Protein AF-A0A7X7PJ03-F1 (afdb_monomer_lite)

Sequence (100 aa):
MKTFSRLLATAAALVLAACTIEHNPGRTGPGPDTAAVRRAADAITSDGLLSGIAALSHDSMEGRAPGTPGEDRTVAYLERVFAAAGLRPGNPDGTWVQTV

pLDDT: mean 85.51, std 15.83, range [47.53, 98.38]

Structure (mmCIF, N/CA/C/O backbone):
data_AF-A0A7X7PJ03-F1
#
_entry.id   AF-A0A7X7PJ03-F1
#
loop_
_atom_site.group_PDB
_atom_site.id
_atom_site.type_symbol
_atom_site.label_atom_id
_atom_site.label_alt_id
_atom_site.label_comp_id
_atom_site.label_asym_id
_atom_site.label_entity_id
_atom_site.label_seq_id
_atom_site.pdbx_PDB_ins_code
_atom_site.Cartn_x
_atom_site.Cartn_y
_atom_site.Cartn_z
_atom_site.occupancy
_atom_site.B_iso_or_equiv
_atom_site.auth_seq_id
_atom_site.auth_comp_id
_atom_site.auth_asym_id
_atom_site.auth_atom_id
_atom_site.pdbx_PDB_model_num
ATOM 1 N N . MET A 1 1 ? 68.157 -14.735 8.170 1.00 54.66 1 MET A N 1
ATOM 2 C CA . MET A 1 1 ? 67.501 -13.406 8.054 1.00 54.66 1 MET A CA 1
ATOM 3 C C . MET A 1 1 ? 66.534 -13.296 6.866 1.00 54.66 1 MET A C 1
ATOM 5 O O . MET A 1 1 ? 65.440 -12.789 7.058 1.00 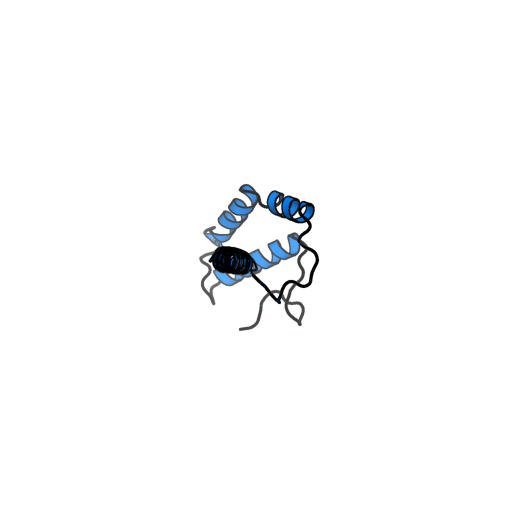54.66 1 MET A O 1
ATOM 9 N N . LYS A 1 2 ? 66.858 -13.802 5.662 1.00 47.53 2 LYS A N 1
ATOM 10 C CA . LYS A 1 2 ? 65.956 -13.740 4.482 1.00 47.53 2 LYS A CA 1
ATOM 11 C C . LYS A 1 2 ? 64.720 -14.661 4.562 1.00 47.53 2 LYS A C 1
ATOM 13 O O . LYS A 1 2 ? 63.689 -14.351 3.982 1.00 47.53 2 LYS A O 1
ATOM 18 N N . THR A 1 3 ? 64.804 -15.768 5.301 1.00 49.88 3 THR A N 1
ATOM 19 C CA . THR A 1 3 ? 63.690 -16.711 5.527 1.00 49.88 3 THR A CA 1
ATOM 20 C C . THR A 1 3 ? 62.626 -16.151 6.472 1.00 49.88 3 THR A C 1
ATOM 22 O O . THR A 1 3 ? 61.441 -16.281 6.192 1.00 49.88 3 THR A O 1
ATOM 25 N N . PHE A 1 4 ? 63.040 -15.438 7.525 1.00 58.34 4 PHE A N 1
ATOM 26 C CA . PHE A 1 4 ? 62.138 -14.754 8.462 1.00 58.34 4 PHE A CA 1
ATOM 27 C C . PHE A 1 4 ? 61.313 -13.648 7.786 1.00 58.34 4 PHE A C 1
ATOM 29 O O . PHE A 1 4 ? 60.121 -13.524 8.038 1.00 58.34 4 PHE A O 1
ATOM 36 N N . SER A 1 5 ? 61.925 -12.892 6.870 1.00 52.22 5 SER A N 1
ATOM 37 C CA . SER A 1 5 ? 61.236 -11.853 6.090 1.00 52.22 5 SER A CA 1
ATOM 38 C C . SER A 1 5 ? 60.200 -12.431 5.112 1.00 52.22 5 SER A C 1
ATOM 40 O O . SER A 1 5 ? 59.140 -11.838 4.929 1.00 52.22 5 SER A O 1
ATOM 42 N N . ARG A 1 6 ? 60.456 -13.620 4.544 1.00 57.59 6 ARG A N 1
ATOM 43 C CA . ARG A 1 6 ? 59.487 -14.330 3.689 1.00 57.59 6 ARG A CA 1
ATOM 44 C C . ARG A 1 6 ? 58.311 -14.898 4.488 1.00 57.59 6 ARG A C 1
ATOM 46 O O . ARG A 1 6 ? 57.184 -14.795 4.024 1.00 57.59 6 ARG A O 1
ATOM 53 N N . LEU A 1 7 ? 58.567 -15.416 5.692 1.00 59.09 7 LEU A N 1
ATOM 54 C CA . LEU A 1 7 ? 57.537 -15.903 6.622 1.00 59.09 7 LEU A CA 1
ATOM 55 C C . LEU A 1 7 ? 56.601 -14.783 7.105 1.00 59.09 7 LEU A C 1
ATOM 57 O O . LEU A 1 7 ? 55.389 -14.981 7.183 1.00 59.09 7 LEU A O 1
ATOM 61 N N . LEU A 1 8 ? 57.147 -13.592 7.375 1.00 62.03 8 LEU A N 1
ATOM 62 C CA . LEU A 1 8 ? 56.358 -12.434 7.801 1.00 62.03 8 LEU A CA 1
ATOM 63 C C . LEU A 1 8 ? 55.446 -11.909 6.677 1.00 62.03 8 LEU A C 1
ATOM 65 O O . LEU A 1 8 ? 54.289 -11.572 6.920 1.00 62.03 8 LEU A O 1
ATOM 69 N N . ALA A 1 9 ? 55.943 -11.893 5.435 1.00 60.94 9 ALA A N 1
ATOM 70 C CA . ALA A 1 9 ? 55.181 -11.441 4.271 1.00 60.94 9 ALA A CA 1
ATOM 71 C C . ALA A 1 9 ? 54.007 -12.378 3.927 1.00 60.94 9 ALA A C 1
ATOM 73 O O . ALA A 1 9 ? 52.926 -11.909 3.575 1.00 60.94 9 ALA A O 1
ATOM 74 N N . THR A 1 10 ? 54.179 -13.696 4.079 1.00 63.66 10 THR A N 1
ATOM 75 C CA . THR A 1 10 ? 53.098 -14.671 3.854 1.00 63.66 10 THR A CA 1
ATOM 76 C C . THR A 1 10 ? 52.008 -14.615 4.925 1.00 63.66 10 THR A C 1
ATOM 78 O O . THR A 1 10 ? 50.835 -14.780 4.602 1.00 63.66 10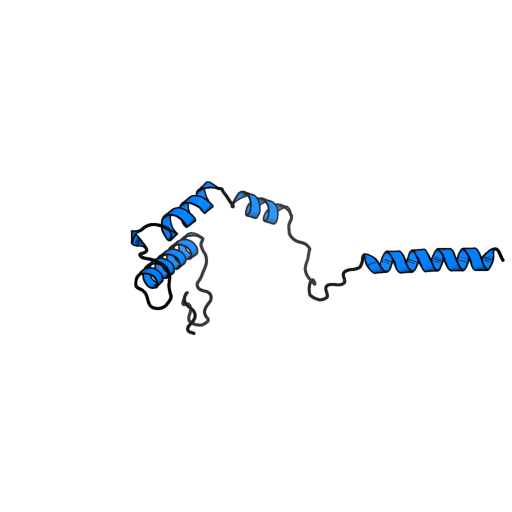 THR A O 1
ATOM 81 N N . ALA A 1 11 ? 52.363 -14.337 6.185 1.00 64.75 11 ALA A N 1
ATOM 82 C CA . ALA A 1 11 ? 51.387 -14.203 7.268 1.00 64.75 11 ALA A CA 1
ATOM 83 C C . ALA A 1 11 ? 50.505 -12.953 7.097 1.00 64.75 11 ALA A C 1
ATOM 85 O O . ALA A 1 11 ? 49.292 -13.021 7.288 1.00 64.75 11 ALA A O 1
ATOM 86 N N . ALA A 1 12 ? 51.090 -11.833 6.660 1.00 64.38 12 ALA A N 1
ATOM 87 C CA . ALA A 1 12 ? 50.346 -10.605 6.384 1.00 64.38 12 ALA A CA 1
ATOM 88 C C . ALA A 1 12 ? 49.341 -10.766 5.224 1.00 64.38 12 ALA A C 1
ATOM 90 O O . ALA A 1 12 ? 48.227 -10.252 5.304 1.00 64.38 12 ALA A O 1
ATOM 91 N N . ALA A 1 13 ? 49.693 -11.528 4.181 1.00 63.78 13 ALA A N 1
ATOM 92 C CA . ALA A 1 13 ? 48.787 -11.823 3.068 1.00 63.78 13 ALA A CA 1
ATOM 93 C C . ALA A 1 13 ? 47.595 -12.711 3.484 1.00 63.78 13 ALA A C 1
ATOM 95 O O . ALA A 1 13 ? 46.485 -12.516 2.992 1.00 63.78 13 ALA A O 1
ATOM 96 N N . LEU A 1 14 ? 47.801 -13.648 4.421 1.00 63.53 14 LEU A N 1
ATOM 97 C CA . LEU A 1 14 ? 46.736 -14.516 4.943 1.00 63.53 14 LEU A CA 1
ATOM 98 C C . LEU A 1 14 ? 45.731 -13.745 5.819 1.00 63.53 14 LEU A C 1
ATOM 100 O O . LEU A 1 14 ? 44.529 -13.987 5.739 1.00 63.53 14 LEU A O 1
ATOM 104 N N . VAL A 1 15 ? 46.214 -12.792 6.626 1.00 65.44 15 VAL A N 1
ATOM 105 C CA . VAL A 1 15 ? 45.369 -11.940 7.484 1.00 65.44 15 VAL A CA 1
ATOM 106 C C . VAL A 1 15 ? 44.522 -10.973 6.650 1.00 65.44 15 VAL A C 1
ATOM 108 O O . VAL A 1 15 ? 43.357 -10.754 6.972 1.00 65.44 15 VAL A O 1
ATOM 111 N N . LEU A 1 16 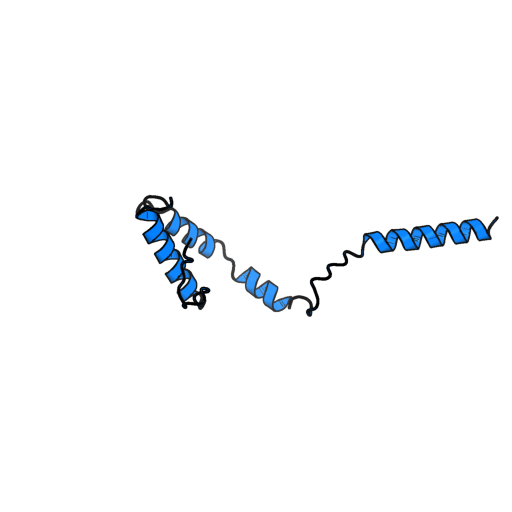? 45.055 -10.447 5.541 1.00 61.06 16 LEU A N 1
ATOM 112 C CA . LEU A 1 16 ? 44.307 -9.541 4.662 1.00 61.06 16 LEU A CA 1
ATOM 113 C C . LEU A 1 16 ? 43.140 -10.237 3.933 1.00 61.06 16 LEU A C 1
ATOM 115 O O . LEU A 1 16 ? 42.111 -9.611 3.695 1.00 61.06 16 LEU A O 1
ATOM 119 N N . ALA A 1 17 ? 43.268 -11.531 3.619 1.00 60.84 17 ALA A N 1
ATOM 120 C CA . ALA A 1 17 ? 42.199 -12.309 2.987 1.00 60.84 17 ALA A CA 1
ATOM 121 C C . ALA A 1 17 ? 41.010 -12.565 3.935 1.00 60.84 17 ALA A C 1
ATOM 123 O O . ALA A 1 17 ? 39.858 -12.570 3.497 1.00 60.84 17 ALA A O 1
ATOM 124 N N . ALA A 1 18 ? 41.269 -12.713 5.239 1.00 60.50 18 ALA A N 1
ATOM 125 C CA . ALA A 1 18 ? 40.237 -12.979 6.243 1.00 60.50 18 ALA A CA 1
ATOM 126 C C . ALA A 1 18 ? 39.268 -11.800 6.447 1.00 60.50 18 ALA A C 1
ATOM 128 O O . ALA A 1 18 ? 38.102 -12.021 6.760 1.00 60.50 18 ALA A O 1
ATOM 129 N N . CYS A 1 19 ? 39.702 -10.560 6.196 1.00 66.56 19 CYS A N 1
ATOM 130 C CA . CYS A 1 19 ? 38.850 -9.372 6.326 1.00 66.56 19 CYS A CA 1
ATOM 131 C C . CYS A 1 19 ? 37.818 -9.207 5.193 1.00 66.56 19 CYS A C 1
ATOM 133 O O . CYS A 1 19 ? 37.003 -8.293 5.256 1.00 66.56 19 CYS A O 1
ATOM 135 N N . THR A 1 20 ? 37.844 -10.055 4.156 1.00 64.25 20 THR A N 1
ATOM 136 C CA . THR A 1 20 ? 36.862 -10.017 3.048 1.00 64.25 20 THR A CA 1
ATOM 137 C C . THR A 1 20 ? 35.863 -11.174 3.072 1.00 64.25 20 THR A C 1
ATOM 139 O O . THR A 1 20 ? 34.932 -11.200 2.268 1.00 64.25 20 THR A O 1
ATOM 142 N N . ILE A 1 21 ? 36.022 -12.125 4.001 1.00 64.56 21 ILE A N 1
ATOM 143 C CA . ILE A 1 21 ? 35.114 -13.265 4.156 1.00 64.56 21 ILE A CA 1
ATOM 144 C C . ILE A 1 21 ? 34.060 -12.894 5.202 1.00 64.56 21 ILE A C 1
ATOM 146 O O . ILE A 1 21 ? 34.129 -13.279 6.366 1.00 64.56 21 ILE A O 1
ATOM 150 N N . GLU A 1 22 ? 33.055 -12.138 4.771 1.00 62.47 22 GLU A N 1
ATOM 151 C CA . GLU A 1 22 ? 31.778 -12.019 5.480 1.00 62.47 22 GLU A CA 1
ATOM 152 C C . GLU A 1 22 ? 31.050 -13.374 5.377 1.00 62.47 22 GLU A C 1
ATOM 154 O O . GLU A 1 22 ? 30.244 -13.616 4.474 1.00 62.47 22 GLU A O 1
ATOM 159 N N . HIS A 1 23 ? 31.385 -14.315 6.264 1.00 65.12 23 HIS A N 1
ATOM 160 C CA . HIS A 1 23 ? 30.661 -15.577 6.387 1.00 65.12 23 HIS A CA 1
ATOM 161 C C . HIS A 1 23 ? 29.278 -15.292 6.979 1.00 65.12 23 HIS A C 1
ATOM 163 O O . HIS A 1 23 ? 29.125 -15.161 8.191 1.00 65.12 23 HIS A O 1
ATOM 169 N N . ASN A 1 24 ? 28.266 -15.191 6.115 1.00 66.88 24 ASN A N 1
ATOM 170 C CA . ASN A 1 24 ? 26.870 -15.177 6.532 1.00 66.88 24 ASN A CA 1
ATOM 171 C C . ASN A 1 24 ? 26.320 -16.615 6.472 1.00 66.88 24 ASN A C 1
ATOM 173 O O . ASN A 1 24 ? 25.945 -17.071 5.386 1.00 66.88 24 ASN A O 1
ATOM 177 N N . PRO A 1 25 ? 26.250 -17.338 7.607 1.00 64.19 25 PRO A N 1
ATOM 178 C CA . PRO A 1 25 ? 25.802 -18.731 7.643 1.00 64.19 25 PRO A CA 1
ATOM 179 C C . PRO A 1 25 ? 24.330 -18.914 7.227 1.00 64.19 25 PRO A C 1
ATOM 181 O O . PRO A 1 25 ? 23.888 -20.044 7.044 1.00 64.19 25 PRO A O 1
ATOM 184 N N . GLY A 1 26 ? 23.566 -17.827 7.047 1.00 64.56 26 GLY A N 1
ATOM 185 C CA . GLY A 1 26 ? 22.165 -17.858 6.622 1.00 64.56 26 GLY A CA 1
ATOM 186 C C . GLY A 1 26 ? 21.926 -17.911 5.106 1.00 64.56 26 GLY A C 1
ATOM 187 O O . GLY A 1 26 ? 20.775 -18.017 4.690 1.00 64.56 26 GLY A O 1
ATOM 188 N N . ARG A 1 27 ? 22.961 -17.825 4.255 1.00 65.94 27 ARG A N 1
ATOM 189 C CA . ARG A 1 27 ? 22.810 -17.895 2.787 1.00 65.94 27 ARG A CA 1
ATOM 190 C C . ARG A 1 27 ? 23.264 -19.248 2.240 1.00 65.94 27 ARG A C 1
ATOM 192 O O . ARG A 1 27 ? 24.405 -19.400 1.822 1.00 65.94 27 ARG A O 1
ATOM 199 N N . THR A 1 28 ? 22.352 -20.215 2.195 1.00 65.31 28 THR A N 1
ATOM 200 C CA . THR A 1 28 ? 22.583 -21.552 1.607 1.00 65.31 28 THR A CA 1
ATOM 201 C C . THR A 1 28 ? 21.915 -21.756 0.238 1.00 65.31 28 THR A C 1
ATOM 203 O O . THR A 1 28 ? 21.863 -22.877 -0.260 1.00 65.31 28 THR A O 1
ATOM 206 N N . GLY A 1 29 ? 21.424 -20.688 -0.403 1.00 73.06 29 GLY A N 1
ATOM 207 C CA . GLY A 1 29 ? 20.763 -20.744 -1.714 1.00 73.06 29 GLY A CA 1
ATOM 208 C C . GLY A 1 29 ? 21.611 -20.197 -2.873 1.00 73.06 29 GLY A C 1
ATOM 209 O O . GLY A 1 29 ? 22.567 -19.455 -2.634 1.00 73.06 29 GLY A O 1
ATOM 210 N N . PRO A 1 30 ? 21.253 -20.513 -4.136 1.00 77.12 30 PRO A N 1
ATOM 211 C CA . PRO A 1 30 ? 21.785 -19.822 -5.309 1.00 77.12 30 PRO A CA 1
ATOM 212 C C . PRO A 1 30 ? 21.642 -18.302 -5.157 1.00 77.12 30 PRO A C 1
ATOM 214 O O . PRO A 1 30 ? 20.649 -17.819 -4.609 1.00 77.12 30 PRO A O 1
ATOM 217 N N . GLY A 1 31 ? 22.630 -17.547 -5.646 1.00 76.31 31 GLY A N 1
ATOM 218 C CA . GLY A 1 31 ? 22.553 -16.085 -5.685 1.00 76.31 31 GLY A CA 1
ATOM 219 C C . GLY A 1 31 ? 21.315 -15.599 -6.457 1.00 76.31 31 GLY A C 1
ATOM 220 O O . GLY A 1 31 ? 20.765 -16.345 -7.270 1.00 76.31 31 GLY A O 1
ATOM 221 N N . PRO A 1 32 ? 20.850 -14.362 -6.214 1.00 81.88 32 PRO A N 1
ATOM 222 C CA . PRO A 1 32 ? 19.635 -13.857 -6.841 1.00 81.88 32 PRO A CA 1
ATOM 223 C C . PRO A 1 32 ? 19.754 -13.856 -8.370 1.00 81.88 32 PRO A C 1
ATOM 225 O O . PRO A 1 32 ? 20.773 -13.433 -8.922 1.00 81.88 32 PRO A O 1
ATOM 228 N N . ASP A 1 33 ? 18.690 -14.283 -9.057 1.00 90.56 33 ASP A N 1
ATOM 229 C CA . ASP A 1 33 ? 18.579 -14.120 -10.507 1.00 90.56 33 ASP A CA 1
ATOM 230 C C . ASP A 1 33 ? 18.600 -12.623 -10.842 1.00 90.56 33 ASP A C 1
ATOM 232 O O . ASP A 1 33 ? 17.634 -11.892 -10.612 1.00 90.56 33 ASP A O 1
ATOM 236 N N . THR A 1 34 ? 19.719 -12.162 -11.403 1.00 93.19 34 THR A N 1
ATOM 237 C CA . THR A 1 34 ? 19.908 -10.748 -11.749 1.00 93.19 34 THR A CA 1
ATOM 238 C C . THR A 1 34 ? 18.845 -10.233 -12.720 1.00 93.19 34 THR A C 1
ATOM 240 O O . THR A 1 34 ? 18.529 -9.045 -12.693 1.00 93.19 34 THR A O 1
ATOM 243 N N . ALA A 1 35 ? 18.267 -11.094 -13.564 1.00 94.31 35 ALA A N 1
ATOM 244 C CA . ALA A 1 35 ? 17.199 -10.705 -14.476 1.00 94.31 35 ALA A CA 1
ATOM 245 C C . ALA A 1 35 ? 15.877 -10.489 -13.731 1.00 94.31 35 ALA A C 1
ATOM 247 O O . ALA A 1 35 ? 15.205 -9.489 -13.978 1.00 94.31 35 ALA A O 1
ATOM 248 N N . ALA A 1 36 ? 15.524 -11.376 -12.797 1.00 93.81 36 ALA A N 1
ATOM 249 C CA . ALA A 1 36 ? 14.371 -11.183 -11.922 1.00 93.81 36 ALA A CA 1
ATOM 250 C C . ALA A 1 36 ? 14.503 -9.918 -11.062 1.00 93.81 36 ALA A C 1
ATOM 252 O O . ALA A 1 36 ? 13.546 -9.153 -10.969 1.00 93.81 36 ALA A O 1
ATOM 253 N N . VAL A 1 37 ? 15.689 -9.657 -10.504 1.00 94.69 37 VAL A N 1
ATOM 254 C CA . VAL A 1 37 ? 15.950 -8.440 -9.718 1.00 94.69 37 VAL A CA 1
ATOM 255 C C . VAL A 1 37 ? 15.766 -7.179 -10.564 1.00 94.69 37 VAL A C 1
ATOM 257 O O . VAL A 1 37 ? 15.106 -6.248 -10.112 1.00 94.69 37 VAL A O 1
ATOM 260 N N . ARG A 1 38 ? 16.286 -7.150 -11.800 1.00 96.81 38 ARG A N 1
ATOM 261 C CA . ARG A 1 38 ? 16.075 -6.016 -12.718 1.00 96.81 38 ARG A CA 1
ATOM 262 C C . ARG A 1 38 ? 14.593 -5.793 -13.017 1.00 96.81 38 ARG A C 1
ATOM 264 O O . ARG A 1 38 ? 14.118 -4.685 -12.834 1.00 96.81 38 ARG A O 1
ATOM 271 N N . ARG A 1 39 ? 13.842 -6.849 -13.358 1.00 96.19 39 ARG A N 1
ATOM 272 C CA . ARG A 1 39 ? 12.390 -6.734 -13.595 1.00 96.19 39 ARG A CA 1
ATOM 273 C C . ARG A 1 39 ? 11.636 -6.187 -12.380 1.00 96.19 39 ARG A C 1
ATOM 275 O O . ARG A 1 39 ? 10.720 -5.393 -12.546 1.00 96.19 39 ARG A O 1
ATOM 282 N N . ALA A 1 40 ? 12.005 -6.616 -11.173 1.00 94.06 40 ALA A N 1
ATOM 283 C CA . ALA A 1 40 ? 11.402 -6.104 -9.946 1.00 94.06 40 ALA A CA 1
ATOM 284 C C . ALA A 1 40 ? 11.729 -4.618 -9.723 1.00 94.06 40 ALA A C 1
ATOM 286 O O . ALA A 1 40 ? 10.851 -3.863 -9.319 1.00 94.06 40 ALA A O 1
ATOM 287 N N . ALA A 1 41 ? 12.962 -4.195 -10.017 1.00 95.69 41 ALA A N 1
ATOM 288 C CA . ALA A 1 41 ? 13.355 -2.790 -9.949 1.00 95.69 41 ALA A CA 1
ATOM 289 C C . ALA A 1 41 ? 12.599 -1.934 -10.980 1.00 95.69 41 ALA A C 1
ATOM 291 O O . ALA A 1 41 ? 12.081 -0.881 -10.623 1.00 95.69 41 ALA A O 1
ATOM 292 N N . ASP A 1 42 ? 12.466 -2.417 -12.218 1.00 96.88 42 ASP A N 1
ATOM 293 C CA . ASP A 1 42 ? 11.757 -1.719 -13.299 1.00 96.88 42 ASP A CA 1
ATOM 294 C C . ASP A 1 42 ? 10.248 -1.572 -13.024 1.00 96.88 42 ASP A C 1
ATOM 296 O O . ASP A 1 42 ? 9.609 -0.642 -13.515 1.00 96.88 42 ASP A O 1
ATOM 300 N N . ALA A 1 43 ? 9.661 -2.470 -12.223 1.00 95.44 43 ALA A N 1
ATOM 301 C CA . ALA A 1 43 ? 8.258 -2.387 -11.815 1.00 95.44 43 ALA A CA 1
ATOM 302 C C . ALA A 1 43 ? 7.980 -1.249 -10.811 1.00 95.44 43 ALA A C 1
ATOM 304 O O . ALA A 1 43 ? 6.825 -0.856 -10.629 1.00 95.44 43 ALA A O 1
ATOM 305 N N . ILE A 1 44 ? 9.012 -0.709 -10.154 1.00 95.44 44 ILE A N 1
ATOM 306 C CA . ILE A 1 44 ? 8.882 0.405 -9.212 1.00 95.44 44 ILE A CA 1
ATOM 307 C C . ILE A 1 44 ? 8.943 1.712 -10.003 1.00 95.44 44 ILE A C 1
ATOM 309 O O . ILE A 1 44 ? 10.002 2.140 -10.453 1.00 95.44 44 ILE A O 1
ATOM 313 N N . THR A 1 45 ? 7.795 2.369 -10.152 1.00 97.56 45 THR A N 1
ATOM 314 C CA . THR A 1 45 ? 7.671 3.620 -10.910 1.00 97.56 45 THR A CA 1
ATOM 315 C C . THR A 1 45 ? 7.326 4.794 -9.999 1.00 97.56 45 THR A C 1
ATOM 317 O O . THR A 1 45 ? 6.623 4.636 -8.997 1.00 97.56 45 THR A O 1
ATOM 320 N N . SER A 1 46 ? 7.780 5.996 -10.363 1.00 98.12 46 SER A N 1
ATOM 321 C CA . SER A 1 46 ? 7.426 7.232 -9.651 1.00 98.12 46 SER A CA 1
ATOM 322 C C . SER A 1 46 ? 5.913 7.446 -9.593 1.00 98.12 46 SER A C 1
ATOM 324 O O . SER A 1 46 ? 5.390 7.811 -8.544 1.00 98.12 46 SER A O 1
ATOM 326 N N . ASP A 1 47 ? 5.204 7.160 -10.687 1.00 98.00 47 ASP A N 1
ATOM 327 C CA . ASP A 1 47 ? 3.749 7.312 -10.765 1.00 98.00 47 ASP A CA 1
ATOM 328 C C . ASP A 1 47 ? 3.020 6.338 -9.834 1.00 98.00 47 ASP A C 1
ATOM 330 O O . ASP A 1 47 ? 2.080 6.732 -9.143 1.00 98.00 47 ASP A O 1
ATOM 334 N N . GLY A 1 48 ? 3.478 5.083 -9.753 1.00 96.12 48 GLY A N 1
ATOM 335 C CA . GLY A 1 48 ? 2.927 4.101 -8.819 1.00 96.12 48 GLY A CA 1
ATOM 336 C C . GLY A 1 48 ? 3.097 4.533 -7.361 1.00 96.12 48 GLY A C 1
ATOM 337 O O . GLY A 1 48 ? 2.150 4.462 -6.575 1.00 96.12 48 GLY A O 1
ATOM 338 N N . LEU A 1 49 ? 4.279 5.053 -7.010 1.00 97.38 49 LEU A N 1
ATOM 339 C CA . LEU A 1 49 ? 4.544 5.599 -5.677 1.00 97.38 49 LEU A CA 1
ATOM 340 C C . LEU A 1 49 ? 3.661 6.818 -5.380 1.00 97.38 49 LEU A C 1
ATOM 342 O O . LEU A 1 49 ? 3.021 6.870 -4.329 1.00 97.38 49 LEU A O 1
ATOM 346 N N . LEU A 1 50 ? 3.583 7.775 -6.308 1.00 98.38 50 LEU A N 1
ATOM 347 C CA . LEU A 1 50 ? 2.768 8.981 -6.153 1.00 98.38 50 LEU A CA 1
ATOM 348 C C . LEU A 1 50 ? 1.277 8.660 -6.033 1.00 98.38 50 LEU A C 1
ATOM 350 O O . LEU A 1 50 ? 0.603 9.272 -5.209 1.00 98.38 50 LEU A O 1
ATOM 354 N N . SER A 1 51 ? 0.768 7.686 -6.790 1.00 97.38 51 SER A N 1
ATOM 355 C CA . SER A 1 51 ? -0.626 7.243 -6.696 1.00 97.38 51 SER A CA 1
ATOM 356 C C . SER A 1 51 ? -0.958 6.719 -5.294 1.00 97.38 51 SER A C 1
ATOM 358 O O . SER A 1 51 ? -1.956 7.134 -4.699 1.00 97.38 51 SER A O 1
ATOM 360 N N . GLY A 1 52 ? -0.086 5.877 -4.727 1.00 97.44 52 GLY A N 1
ATOM 361 C CA . GLY A 1 52 ? -0.250 5.366 -3.367 1.00 97.44 52 GLY A CA 1
ATOM 362 C C . GLY A 1 52 ? -0.168 6.460 -2.303 1.00 97.44 52 GLY A C 1
ATOM 363 O O . GLY A 1 52 ? -1.008 6.502 -1.404 1.00 97.44 52 GLY A O 1
ATOM 364 N N . ILE A 1 53 ? 0.802 7.373 -2.429 1.00 97.81 53 ILE A N 1
ATOM 365 C CA . ILE A 1 53 ? 0.950 8.525 -1.529 1.00 97.81 53 ILE A CA 1
ATOM 366 C C . ILE A 1 53 ? -0.316 9.380 -1.567 1.00 97.81 53 ILE A C 1
ATOM 368 O O . ILE A 1 53 ? -0.906 9.613 -0.517 1.00 97.81 53 ILE A O 1
ATOM 372 N N . ALA A 1 54 ? -0.757 9.786 -2.760 1.00 97.81 54 ALA A N 1
ATOM 373 C CA . ALA A 1 54 ? -1.914 10.654 -2.940 1.00 97.81 54 ALA A CA 1
ATOM 374 C C . ALA A 1 54 ? -3.189 10.042 -2.352 1.00 97.81 54 ALA A C 1
ATOM 376 O O . ALA A 1 54 ? -3.942 10.733 -1.669 1.00 97.81 54 ALA A O 1
ATOM 377 N N . ALA A 1 55 ? -3.421 8.744 -2.565 1.00 97.25 55 ALA A N 1
ATOM 378 C CA . ALA A 1 55 ? -4.586 8.071 -2.007 1.00 97.25 55 ALA A CA 1
ATOM 379 C C . ALA A 1 55 ? -4.544 8.007 -0.471 1.00 97.25 55 ALA A C 1
ATOM 381 O O . ALA A 1 55 ? -5.544 8.298 0.180 1.00 97.25 55 ALA A O 1
ATOM 382 N N . LEU A 1 56 ? -3.393 7.660 0.113 1.00 97.62 56 LEU A N 1
ATOM 383 C CA . LEU A 1 56 ? -3.224 7.525 1.566 1.00 97.62 56 LEU A CA 1
ATOM 384 C C . LEU A 1 56 ? -3.101 8.865 2.307 1.00 97.62 56 LEU A C 1
ATOM 386 O O . LEU A 1 56 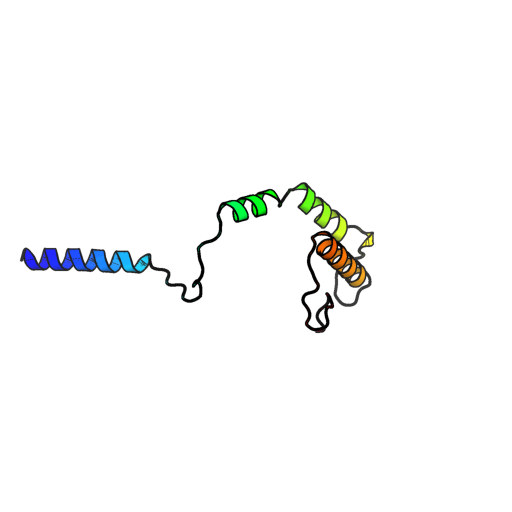? -3.200 8.892 3.537 1.00 97.62 56 LEU A O 1
ATOM 390 N N . SER A 1 57 ? -2.841 9.960 1.591 1.00 97.00 57 SER A N 1
ATOM 391 C CA . SER A 1 57 ? -2.781 11.322 2.130 1.00 97.00 57 SER A CA 1
ATOM 392 C C . SER A 1 57 ? -4.028 12.150 1.831 1.00 97.00 57 SER A C 1
ATOM 394 O O . SER A 1 57 ? -4.056 13.322 2.189 1.00 97.00 57 SER A O 1
ATOM 396 N N . HIS A 1 58 ? -5.021 11.593 1.137 1.00 97.88 58 HIS A N 1
ATOM 397 C CA . HIS A 1 58 ? -6.233 12.323 0.785 1.00 97.88 58 HIS A CA 1
ATOM 398 C C . HIS A 1 58 ? -7.065 12.643 2.035 1.00 97.88 58 HIS A C 1
ATOM 400 O O . HIS A 1 58 ? -7.157 11.815 2.942 1.00 97.88 58 HIS A O 1
ATOM 406 N N . ASP A 1 59 ? -7.741 13.795 2.058 1.00 97.12 59 ASP A N 1
ATOM 407 C CA . ASP A 1 59 ? -8.558 14.240 3.201 1.00 97.12 59 ASP A CA 1
ATOM 408 C C . ASP A 1 59 ? -9.646 13.227 3.579 1.00 97.12 59 ASP A C 1
ATOM 410 O O . ASP A 1 59 ? -9.973 13.056 4.750 1.00 97.12 59 ASP A O 1
ATOM 414 N N . SER A 1 60 ? -10.151 12.473 2.598 1.00 96.25 60 SER A N 1
ATOM 415 C CA . SER A 1 60 ? -11.107 11.382 2.827 1.00 96.25 60 SER A CA 1
ATOM 416 C C . SER A 1 60 ? -10.543 10.214 3.636 1.00 96.25 60 SER A C 1
ATOM 418 O O . SER A 1 60 ? -11.290 9.280 3.908 1.00 96.25 60 SER A O 1
ATOM 420 N N . MET A 1 61 ? -9.249 10.183 3.949 1.00 97.25 61 MET A N 1
ATOM 421 C CA . MET A 1 61 ? -8.687 9.211 4.885 1.00 97.25 61 MET A CA 1
ATOM 422 C C . MET A 1 61 ? -8.830 9.682 6.333 1.00 97.25 61 MET A C 1
ATOM 424 O O . MET A 1 61 ? -8.784 8.846 7.214 1.00 97.25 61 MET A O 1
ATOM 428 N N . GLU A 1 62 ? -9.047 10.977 6.603 1.00 95.81 62 GLU A N 1
ATOM 429 C CA . GLU A 1 62 ? -9.262 11.533 7.957 1.00 95.81 62 GLU A CA 1
ATOM 430 C C . GLU A 1 62 ? -8.138 11.232 8.977 1.00 95.81 62 GLU A C 1
ATOM 432 O O . GLU A 1 62 ? -8.308 11.401 10.183 1.00 95.81 62 GLU A O 1
ATOM 437 N N . GLY A 1 63 ? -6.963 10.811 8.503 1.00 94.25 63 GLY A N 1
ATOM 438 C CA . GLY A 1 63 ? -5.856 10.342 9.335 1.00 94.25 63 GLY A CA 1
ATOM 439 C C . GLY A 1 63 ? -5.678 8.822 9.289 1.00 94.25 63 GLY A C 1
ATOM 440 O O . GLY A 1 63 ? -6.311 8.124 8.508 1.00 94.25 63 GLY A O 1
ATOM 441 N N . ARG A 1 64 ? -4.725 8.301 10.072 1.00 96.06 64 ARG A N 1
ATOM 442 C CA . ARG A 1 64 ? -4.333 6.872 10.064 1.00 96.06 64 ARG A CA 1
ATOM 443 C C . ARG A 1 64 ? -3.928 6.368 11.452 1.00 96.06 64 ARG A C 1
ATOM 445 O O . ARG A 1 64 ? -3.073 5.496 11.577 1.00 96.06 64 ARG A O 1
ATOM 452 N N . ALA A 1 65 ? -4.436 7.018 12.496 1.00 95.75 65 ALA A N 1
ATOM 453 C CA . ALA A 1 65 ? -4.133 6.626 13.866 1.00 95.75 65 ALA A CA 1
ATOM 454 C C . ALA A 1 65 ? -4.919 5.353 14.232 1.00 95.75 65 ALA A C 1
ATOM 456 O O . ALA A 1 65 ? -6.046 5.205 13.754 1.00 95.75 65 ALA A O 1
ATOM 457 N N . PRO A 1 66 ? -4.372 4.470 15.084 1.00 94.50 66 PRO A N 1
ATOM 458 C CA . PRO A 1 66 ? -5.088 3.282 15.538 1.00 94.50 66 PRO A CA 1
ATOM 459 C C . PRO A 1 66 ? -6.425 3.618 16.215 1.00 94.50 66 PRO A C 1
ATOM 461 O O . PRO A 1 66 ? -6.525 4.616 16.932 1.00 94.50 66 PRO A O 1
ATOM 464 N N . GLY A 1 67 ? -7.437 2.778 16.014 1.00 93.88 67 GLY A N 1
ATOM 465 C CA . GLY A 1 67 ? -8.788 2.921 16.550 1.00 93.88 67 GLY A CA 1
ATOM 466 C C . GLY A 1 67 ? -9.611 4.044 15.914 1.00 93.88 67 GLY A C 1
ATOM 467 O O . GLY A 1 67 ? -10.545 4.534 16.549 1.00 93.88 67 GLY A O 1
ATOM 468 N N . THR A 1 68 ? -9.267 4.497 14.702 1.00 96.88 68 THR A N 1
ATOM 469 C CA . THR A 1 68 ? -9.981 5.591 14.017 1.00 96.88 68 THR A CA 1
ATOM 470 C C . THR A 1 68 ? -10.651 5.127 12.722 1.00 96.88 68 THR A C 1
ATOM 472 O O . THR A 1 68 ? -10.142 4.224 12.064 1.00 96.88 68 THR A O 1
ATOM 475 N N . PRO A 1 69 ? -11.716 5.805 12.249 1.00 97.25 69 PRO A N 1
ATOM 476 C CA . PRO A 1 69 ? -12.306 5.516 10.936 1.00 97.25 69 PRO A CA 1
ATOM 477 C C . PRO A 1 69 ? -11.326 5.651 9.757 1.00 97.25 69 PRO A C 1
ATOM 479 O O . PRO A 1 69 ? -11.586 5.142 8.663 1.00 97.25 69 PRO A O 1
ATOM 482 N N . GLY A 1 70 ? -10.231 6.394 9.946 1.00 97.81 70 GLY A N 1
ATOM 483 C CA . GLY A 1 70 ? -9.169 6.527 8.956 1.00 97.81 70 GLY A CA 1
ATOM 484 C C . GLY A 1 70 ? -8.253 5.309 8.874 1.00 97.81 70 GLY A C 1
ATOM 485 O O . GLY A 1 70 ? -7.787 4.960 7.787 1.00 97.81 70 GLY A O 1
ATOM 486 N N . GLU A 1 71 ? -8.055 4.602 9.991 1.00 97.00 71 GLU A N 1
ATOM 487 C CA . GLU A 1 71 ? -7.418 3.284 9.988 1.00 97.00 71 GLU A CA 1
ATOM 488 C C . GLU A 1 71 ? -8.244 2.296 9.167 1.00 97.00 71 GLU A C 1
ATOM 490 O O . GLU A 1 71 ? -7.698 1.720 8.231 1.00 97.00 71 GLU A O 1
ATOM 495 N N . ASP A 1 72 ? -9.550 2.172 9.425 1.00 97.00 72 ASP A N 1
ATOM 496 C CA . ASP A 1 72 ? -10.423 1.235 8.699 1.00 97.00 72 ASP A CA 1
ATOM 497 C C . ASP A 1 72 ? -10.342 1.445 7.176 1.00 97.00 72 ASP A C 1
ATOM 499 O O . ASP A 1 72 ? -10.183 0.502 6.395 1.00 97.00 72 ASP A O 1
ATOM 503 N N . ARG A 1 73 ? -10.375 2.711 6.735 1.00 98.00 73 ARG A N 1
ATOM 504 C CA . ARG A 1 73 ? -10.216 3.082 5.318 1.00 98.00 73 ARG A CA 1
ATOM 505 C C . ARG A 1 73 ? -8.828 2.759 4.778 1.00 98.00 73 ARG A C 1
ATOM 507 O O . ARG A 1 73 ? -8.708 2.316 3.634 1.00 98.00 73 ARG A O 1
ATOM 514 N N . THR A 1 74 ? -7.790 2.982 5.579 1.00 97.62 74 THR A N 1
ATOM 515 C CA . THR A 1 74 ? -6.402 2.676 5.218 1.00 97.62 74 THR A CA 1
ATOM 516 C C . THR A 1 74 ? -6.189 1.168 5.088 1.00 97.62 74 THR A C 1
ATOM 518 O O . THR A 1 74 ? -5.599 0.721 4.107 1.00 97.62 74 THR A O 1
ATOM 521 N N . VAL A 1 75 ? -6.709 0.368 6.018 1.00 97.12 75 VAL A N 1
ATOM 522 C CA . VAL A 1 75 ? -6.644 -1.098 5.974 1.00 97.12 75 VAL A CA 1
ATOM 523 C C . VAL A 1 75 ? -7.361 -1.609 4.727 1.00 97.12 75 VAL A C 1
ATOM 525 O O . VAL A 1 75 ? -6.741 -2.280 3.904 1.00 97.12 75 VAL A O 1
ATOM 528 N N . ALA A 1 76 ? -8.605 -1.180 4.495 1.00 97.62 76 ALA A N 1
ATOM 529 C CA . ALA A 1 76 ? -9.357 -1.550 3.297 1.00 97.62 76 ALA A CA 1
ATOM 530 C C . ALA A 1 76 ? -8.653 -1.116 1.993 1.00 97.62 76 ALA A C 1
ATOM 532 O O . ALA A 1 76 ? -8.744 -1.798 0.970 1.00 97.62 76 ALA A O 1
ATOM 533 N N . TYR A 1 77 ? -7.936 0.017 2.003 1.00 98.00 77 TYR A N 1
ATOM 534 C CA . TYR A 1 77 ? -7.075 0.446 0.897 1.00 98.00 77 TYR A CA 1
ATOM 535 C C . TYR A 1 77 ? -5.919 -0.524 0.640 1.00 98.00 77 TYR A C 1
ATOM 537 O O . TYR A 1 77 ? -5.645 -0.871 -0.509 1.00 98.00 77 TYR A O 1
ATOM 545 N N . LEU A 1 78 ? -5.223 -0.958 1.684 1.00 97.44 78 LEU A N 1
ATOM 546 C CA . LEU A 1 78 ? -4.068 -1.837 1.532 1.00 97.44 78 LEU A CA 1
ATOM 547 C C . LEU A 1 78 ? -4.492 -3.238 1.085 1.00 97.44 78 LEU A C 1
ATOM 549 O O . LEU A 1 78 ? -3.886 -3.782 0.162 1.00 97.44 78 LEU A O 1
ATOM 553 N N . GLU A 1 79 ? -5.581 -3.773 1.641 1.00 97.94 79 GLU A N 1
ATOM 554 C CA . GLU A 1 79 ? -6.137 -5.070 1.237 1.00 97.94 79 GLU A CA 1
ATOM 555 C C . GLU A 1 79 ? -6.466 -5.110 -0.261 1.00 97.94 79 GLU A C 1
ATOM 557 O O . GLU A 1 79 ? -6.040 -6.030 -0.964 1.00 97.94 79 GLU A O 1
ATOM 562 N N . ARG A 1 80 ? -7.158 -4.087 -0.790 1.00 98.00 80 ARG A N 1
ATOM 563 C CA . ARG A 1 80 ? -7.486 -4.035 -2.226 1.00 98.00 80 ARG A CA 1
ATOM 564 C C . ARG A 1 80 ? -6.243 -3.929 -3.108 1.00 98.00 80 ARG A C 1
ATOM 566 O O . ARG A 1 80 ? -6.213 -4.543 -4.171 1.00 98.00 80 ARG A O 1
ATOM 573 N N . VAL A 1 81 ? -5.226 -3.167 -2.693 1.00 97.31 81 VAL A N 1
ATOM 574 C CA . VAL A 1 81 ? -3.989 -2.992 -3.473 1.00 97.31 81 VAL A CA 1
ATOM 575 C C . VAL A 1 81 ? -3.192 -4.291 -3.498 1.00 97.31 81 VAL A C 1
ATOM 577 O O . VAL A 1 81 ? -2.715 -4.692 -4.558 1.00 97.31 81 VAL A O 1
ATOM 580 N N . PHE A 1 82 ? -3.096 -4.993 -2.370 1.00 97.25 82 PHE A N 1
ATOM 581 C CA . PHE A 1 82 ? -2.419 -6.287 -2.299 1.00 97.25 82 PHE A CA 1
ATOM 582 C C . PHE A 1 82 ? -3.151 -7.369 -3.088 1.00 97.25 82 PHE A C 1
ATOM 584 O O . PHE A 1 82 ? -2.513 -8.092 -3.856 1.00 97.25 82 PHE A O 1
ATOM 591 N N . ALA A 1 83 ? -4.477 -7.441 -2.976 1.00 97.44 83 ALA A N 1
ATOM 592 C CA . ALA A 1 83 ? -5.279 -8.356 -3.780 1.00 97.44 83 ALA A CA 1
ATOM 593 C C . ALA A 1 83 ? -5.128 -8.069 -5.286 1.00 97.44 83 ALA A C 1
ATOM 595 O O . ALA A 1 83 ? -4.922 -8.994 -6.070 1.00 97.44 83 ALA A O 1
ATOM 596 N N . ALA A 1 84 ? -5.155 -6.794 -5.694 1.00 96.31 84 ALA A N 1
ATOM 597 C CA . ALA A 1 84 ? -4.947 -6.393 -7.087 1.00 96.31 84 ALA A CA 1
ATOM 598 C C . ALA A 1 84 ? -3.533 -6.718 -7.599 1.00 96.31 84 ALA A C 1
ATOM 600 O O . ALA A 1 84 ? -3.362 -7.028 -8.776 1.00 96.31 84 ALA A O 1
ATOM 601 N N . ALA A 1 85 ? -2.530 -6.705 -6.717 1.00 94.94 85 ALA A N 1
ATOM 602 C CA . ALA A 1 85 ? -1.172 -7.154 -7.016 1.00 94.94 85 ALA A CA 1
ATOM 603 C C . ALA A 1 85 ? -1.029 -8.692 -7.071 1.00 94.94 85 ALA A C 1
ATOM 605 O O . ALA A 1 85 ? 0.067 -9.198 -7.309 1.00 94.94 85 ALA A O 1
ATOM 606 N N . GLY A 1 86 ? -2.113 -9.446 -6.854 1.00 96.62 86 GLY A N 1
ATOM 607 C CA . GLY A 1 86 ? -2.124 -10.910 -6.884 1.00 96.62 86 GLY A CA 1
ATOM 608 C C . GLY A 1 86 ? -1.575 -11.567 -5.616 1.00 96.62 86 GLY A C 1
ATOM 609 O O . GLY A 1 86 ? -1.296 -12.769 -5.620 1.00 96.62 86 GLY A O 1
ATOM 610 N N . LEU A 1 87 ? -1.406 -10.804 -4.533 1.00 97.12 87 LEU A N 1
ATOM 611 C CA . LEU A 1 87 ? -1.005 -11.355 -3.244 1.00 97.12 87 LEU A CA 1
ATOM 612 C C . LEU A 1 87 ? -2.169 -12.111 -2.601 1.00 97.12 87 LEU A C 1
ATOM 614 O O . LEU A 1 87 ? -3.342 -11.894 -2.907 1.00 97.12 87 LEU A O 1
ATOM 618 N N . ARG A 1 88 ? -1.825 -13.004 -1.676 1.00 96.50 88 ARG A N 1
ATOM 619 C CA . ARG A 1 88 ? -2.782 -13.723 -0.835 1.00 96.50 88 ARG A CA 1
ATOM 620 C C . ARG A 1 88 ? -2.639 -13.257 0.616 1.00 96.50 88 ARG A C 1
ATOM 622 O O . ARG A 1 88 ? -1.533 -12.868 0.996 1.00 96.50 88 ARG A O 1
ATOM 629 N N . PRO A 1 89 ? -3.710 -13.339 1.419 1.00 97.06 89 PRO A N 1
ATOM 630 C CA . PRO A 1 89 ? -3.629 -13.060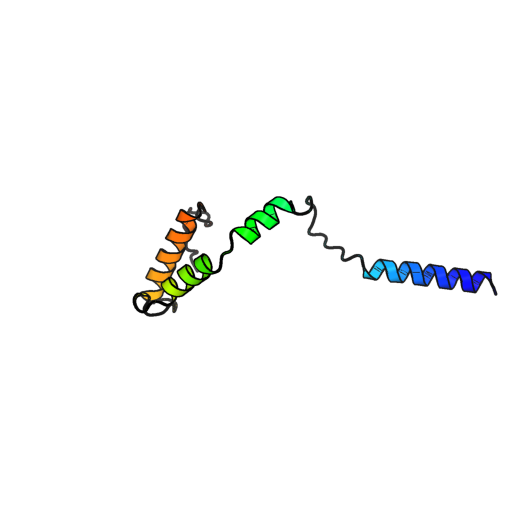 2.844 1.00 97.06 89 PRO A CA 1
ATOM 631 C C . PRO A 1 89 ? -2.592 -13.953 3.533 1.00 97.06 89 PRO A C 1
ATOM 633 O O . PRO A 1 89 ? -2.444 -15.127 3.183 1.00 97.06 89 PRO A O 1
ATOM 636 N N . GLY A 1 90 ? -1.854 -13.370 4.479 1.00 94.19 90 GLY A N 1
ATOM 637 C CA . GLY A 1 90 ? -0.711 -14.013 5.130 1.00 94.19 90 GLY A CA 1
ATOM 638 C C . GLY A 1 90 ? -1.029 -14.710 6.453 1.00 94.19 90 GLY A C 1
ATOM 639 O O . GLY A 1 90 ? -0.203 -15.494 6.920 1.00 94.19 90 GLY A O 1
ATOM 640 N N . ASN A 1 91 ? -2.191 -14.448 7.061 1.00 95.44 91 ASN A N 1
ATOM 641 C CA . ASN A 1 91 ? -2.531 -15.046 8.350 1.00 95.44 91 ASN A CA 1
ATOM 642 C C . ASN A 1 91 ? -2.931 -16.527 8.216 1.00 95.44 91 ASN A C 1
ATOM 644 O O . ASN A 1 91 ? -3.472 -16.927 7.181 1.00 95.44 91 ASN A O 1
ATOM 648 N N . PRO A 1 92 ? -2.737 -17.348 9.271 1.00 94.75 92 PRO A N 1
ATOM 649 C CA . PRO A 1 92 ? -3.113 -18.767 9.260 1.00 94.75 92 PRO A CA 1
ATOM 650 C C . PRO A 1 92 ? -4.599 -19.036 8.989 1.00 94.75 92 PRO A C 1
ATOM 652 O O . PRO A 1 92 ? -4.946 -20.083 8.451 1.00 94.75 92 PRO A O 1
ATOM 655 N N . ASP A 1 93 ? -5.471 -18.099 9.358 1.00 94.25 93 ASP A N 1
ATOM 656 C CA . ASP A 1 93 ? -6.917 -18.149 9.125 1.00 94.25 93 ASP A CA 1
ATOM 657 C C . ASP A 1 93 ? -7.327 -17.625 7.734 1.00 94.25 93 ASP A C 1
ATOM 659 O O . ASP A 1 93 ? -8.508 -17.629 7.389 1.00 94.25 93 ASP A O 1
ATOM 663 N N . GLY A 1 94 ? -6.360 -17.194 6.918 1.00 94.12 94 GLY A N 1
ATOM 664 C CA . GLY A 1 94 ? -6.597 -16.642 5.590 1.00 94.12 94 GLY A CA 1
ATOM 665 C C . GLY A 1 94 ? -7.080 -15.192 5.591 1.00 94.12 94 GLY A C 1
ATOM 666 O O . GLY A 1 94 ? -7.598 -14.742 4.570 1.00 94.12 94 GLY A O 1
ATOM 667 N N . THR A 1 95 ? -6.918 -14.453 6.691 1.00 95.56 95 THR A N 1
ATOM 668 C CA . THR A 1 95 ? -7.233 -13.018 6.770 1.00 95.56 95 THR A CA 1
ATOM 669 C C . THR A 1 95 ? -6.013 -12.130 6.490 1.00 95.56 95 THR A C 1
ATOM 671 O O . THR A 1 95 ? -4.864 -12.584 6.479 1.00 95.56 95 THR A O 1
ATOM 674 N N . TRP A 1 96 ? -6.258 -10.850 6.197 1.00 95.88 96 TRP A N 1
ATOM 675 C CA . TRP A 1 96 ? -5.203 -9.866 5.921 1.00 95.88 96 TRP A CA 1
ATOM 676 C C . TRP A 1 96 ? -4.659 -9.187 7.182 1.00 95.88 96 TRP A C 1
ATOM 678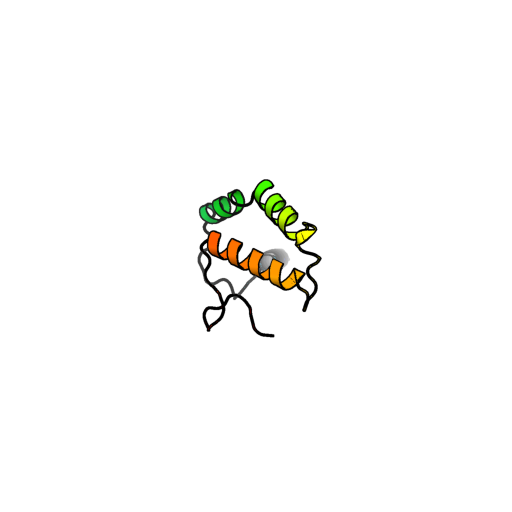 O O . TRP A 1 96 ? -3.489 -8.811 7.212 1.00 95.88 96 TRP A O 1
ATOM 688 N N . VAL A 1 97 ? -5.501 -9.011 8.205 1.00 94.88 97 VAL A N 1
ATOM 689 C CA . VAL A 1 97 ? -5.201 -8.203 9.396 1.00 94.88 97 VAL A CA 1
ATOM 690 C C . VAL A 1 97 ? -4.832 -9.102 10.563 1.00 94.88 97 VAL A C 1
ATOM 692 O O . VAL A 1 97 ? -5.625 -9.935 10.990 1.00 94.88 97 VAL A O 1
ATOM 695 N N . GLN A 1 98 ? -3.623 -8.943 11.094 1.00 92.88 98 GLN A N 1
ATOM 696 C CA . GLN A 1 98 ? -3.185 -9.665 12.286 1.00 92.88 98 GLN A CA 1
ATOM 697 C C . GLN A 1 98 ? -3.910 -9.141 13.532 1.00 92.88 98 GLN A C 1
ATOM 699 O O . GLN A 1 98 ? -3.904 -7.941 13.798 1.00 92.88 98 GLN A O 1
ATOM 704 N N . THR A 1 99 ? -4.471 -10.044 14.333 1.00 87.19 99 THR A N 1
ATOM 705 C CA . THR A 1 99 ? -4.976 -9.708 15.669 1.00 87.19 99 THR A CA 1
ATOM 706 C C . THR A 1 99 ? -3.802 -9.413 16.608 1.00 87.19 99 THR A C 1
ATOM 708 O O . THR A 1 99 ? -2.887 -10.231 16.718 1.00 87.19 99 THR A O 1
ATOM 711 N N . VAL A 1 100 ? -3.819 -8.245 17.255 1.00 81.88 100 VAL A N 1
ATOM 712 C CA . VAL A 1 100 ? -2.811 -7.786 18.230 1.00 81.88 100 VAL A CA 1
ATOM 713 C C . VAL A 1 100 ? -3.392 -7.657 19.628 1.00 81.88 100 VAL A C 1
ATOM 715 O O . VAL A 1 100 ? -4.620 -7.444 19.736 1.00 81.88 100 VAL A O 1
#

Radius of gyration: 26.03 Å; chains: 1; bounding box: 80×36×33 Å

Foldseek 3Di:
DVVVVVVVVVVVVVVVVVVPPPPDVPDPDDDDDPVVVVVVVVVDDPVVVVVLVCVLPPVVLVDCDPPDSSVVVVQVVVVVVCVVVVHWADDPVRDNDDDD

Secondary structure (DSSP, 8-state):
-HHHHHHHHHHHHHHHHHTT----TT--SPPP-HHHHHHHHHT--HHHHHHHHHHHTSGGG----TTSHHHHHHHHHHHHHHHHTT----STTS-SSPP-